Protein AF-U6GIF7-F1 (afdb_monomer)

InterPro domains:
  IPR000210 BTB/POZ domain [PF00651] (69-140)
  IPR000210 BTB/POZ domain [PS50097] (73-137)
  IPR000210 BTB/POZ domain [SM00225] (73-167)
  IPR011333 SKP1/BTB/POZ domain superfamily [G3DSA:3.30.710.10] (49-163)
  IPR011333 SKP1/BTB/POZ domain superfamily [SSF54695] (53-159)
  IPR015915 Kelch-type beta-propeller [SSF117281] (3-49)
  IPR052407 BTB/POZ domain-containing protein 9 [PTHR46306] (59-138)

Organism: Eimeria acervulina (NCBI:txid5801)

Structure (mmCIF, N/CA/C/O backbone):
data_AF-U6GIF7-F1
#
_entry.id   AF-U6GIF7-F1
#
loop_
_atom_site.group_PDB
_atom_site.id
_atom_site.type_symbol
_atom_site.label_atom_id
_atom_site.label_alt_id
_atom_site.label_comp_id
_atom_site.label_asym_id
_atom_site.label_entity_id
_atom_site.label_seq_id
_atom_site.pdbx_PDB_ins_code
_atom_site.Cartn_x
_atom_site.Cartn_y
_atom_site.Cartn_z
_atom_site.occupancy
_atom_site.B_iso_or_equiv
_atom_site.auth_seq_id
_atom_site.auth_comp_id
_atom_site.auth_asym_id
_atom_site.auth_atom_id
_atom_site.pdbx_PDB_model_num
ATOM 1 N N . THR A 1 1 ? 19.291 16.654 -21.514 1.00 56.12 1 THR A N 1
ATOM 2 C CA . THR A 1 1 ? 20.034 16.698 -22.790 1.00 56.12 1 THR A CA 1
ATOM 3 C C . THR A 1 1 ? 20.250 15.268 -23.221 1.00 56.12 1 THR A C 1
ATOM 5 O O . THR A 1 1 ? 20.583 14.467 -22.360 1.00 56.12 1 THR A O 1
ATOM 8 N N . TYR A 1 2 ? 19.970 14.906 -24.471 1.00 72.19 2 TYR A N 1
ATOM 9 C CA . TYR A 1 2 ? 20.263 13.549 -24.942 1.00 72.19 2 TYR A CA 1
ATOM 10 C C . TYR A 1 2 ? 21.753 13.464 -25.276 1.00 72.19 2 TYR A C 1
ATOM 12 O O . TYR A 1 2 ? 22.246 14.278 -26.055 1.00 72.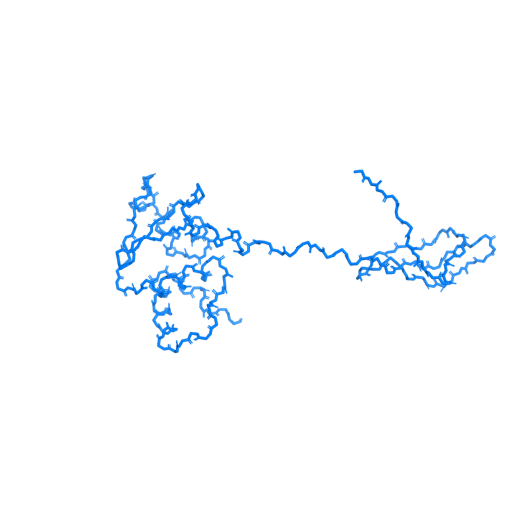19 2 TYR A O 1
ATOM 20 N N . GLU A 1 3 ? 22.461 12.518 -24.665 1.00 81.56 3 GLU A N 1
ATOM 21 C CA . GLU A 1 3 ? 23.878 12.263 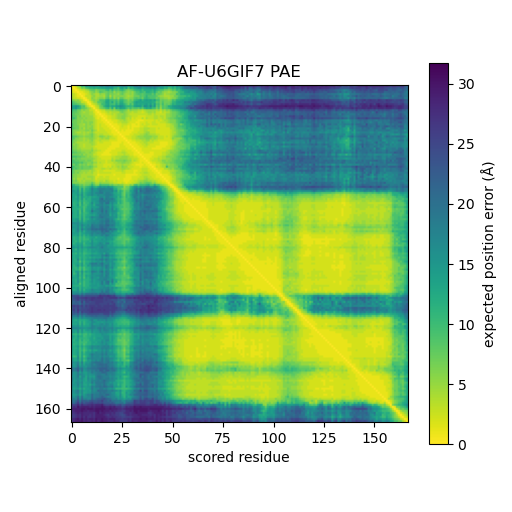-24.927 1.00 81.56 3 GLU A CA 1
ATOM 22 C C . GLU A 1 3 ? 24.025 11.002 -25.773 1.00 81.56 3 GLU A C 1
ATOM 24 O O . GLU A 1 3 ? 23.394 9.976 -25.511 1.00 81.56 3 GLU A O 1
ATOM 29 N N . TRP A 1 4 ? 24.862 11.081 -26.804 1.00 81.75 4 TRP A N 1
ATOM 30 C CA . TRP A 1 4 ? 25.217 9.915 -27.598 1.00 81.75 4 TRP A CA 1
ATOM 31 C C . TRP A 1 4 ? 26.243 9.081 -26.840 1.00 81.75 4 TRP A C 1
ATOM 33 O O . TRP A 1 4 ? 27.302 9.583 -26.467 1.00 81.75 4 TRP A O 1
ATOM 43 N N . ARG A 1 5 ? 25.953 7.791 -26.660 1.00 76.38 5 ARG A N 1
ATOM 44 C CA . ARG A 1 5 ? 26.898 6.818 -26.110 1.00 76.38 5 ARG A CA 1
ATOM 45 C C . ARG A 1 5 ? 27.201 5.752 -27.150 1.00 76.38 5 ARG A C 1
ATOM 47 O O . ARG A 1 5 ? 26.290 5.176 -27.740 1.00 76.38 5 ARG A O 1
ATOM 54 N N . LEU A 1 6 ? 28.488 5.481 -27.349 1.00 77.75 6 LEU A N 1
ATOM 55 C CA . LEU A 1 6 ? 28.931 4.355 -28.158 1.00 77.75 6 LEU A CA 1
ATOM 56 C C . LEU A 1 6 ? 28.618 3.051 -27.414 1.00 77.75 6 LEU A C 1
ATOM 58 O O . LEU A 1 6 ? 29.047 2.869 -26.274 1.00 77.75 6 LEU A O 1
ATOM 62 N N . ILE A 1 7 ? 27.880 2.155 -28.064 1.00 74.44 7 ILE A N 1
ATOM 63 C CA . ILE A 1 7 ? 27.675 0.783 -27.596 1.00 74.44 7 ILE A CA 1
ATOM 64 C C . ILE A 1 7 ? 28.682 -0.088 -28.345 1.00 74.44 7 ILE A C 1
ATOM 66 O O . ILE A 1 7 ? 28.628 -0.172 -29.572 1.00 74.44 7 ILE A O 1
ATOM 70 N N . ASP A 1 8 ? 29.616 -0.702 -27.619 1.00 69.00 8 ASP A N 1
ATOM 71 C CA . ASP A 1 8 ? 30.571 -1.639 -28.209 1.00 69.00 8 ASP A CA 1
ATOM 72 C C . ASP A 1 8 ? 29.833 -2.922 -28.624 1.00 69.00 8 ASP A C 1
ATOM 74 O O . ASP A 1 8 ? 29.446 -3.741 -27.791 1.00 69.00 8 ASP A O 1
ATOM 78 N N . GLY A 1 9 ? 29.588 -3.072 -29.927 1.00 64.25 9 GLY A N 1
ATOM 79 C CA . GLY A 1 9 ? 28.980 -4.267 -30.517 1.00 64.25 9 GLY A CA 1
ATOM 80 C C . GLY A 1 9 ? 29.953 -5.442 -30.679 1.00 64.25 9 GLY A C 1
ATOM 81 O O . GLY A 1 9 ? 29.593 -6.454 -31.283 1.00 64.25 9 GLY A O 1
ATOM 82 N N . GLY A 1 10 ? 31.190 -5.325 -30.182 1.00 66.00 10 GLY A N 1
ATOM 83 C CA . GLY A 1 10 ? 32.234 -6.326 -30.352 1.00 66.00 10 GLY A CA 1
ATOM 84 C C . GLY A 1 10 ? 32.678 -6.479 -31.813 1.00 66.00 10 GLY A C 1
ATOM 85 O O . GLY A 1 10 ? 32.536 -5.580 -32.638 1.00 66.00 10 GLY A O 1
ATOM 86 N N . ARG A 1 11 ? 33.233 -7.647 -32.167 1.00 59.75 11 ARG A N 1
ATOM 87 C CA . ARG A 1 11 ? 33.831 -7.906 -33.498 1.00 59.75 11 ARG A CA 1
ATOM 88 C C . ARG A 1 11 ? 32.823 -8.107 -34.645 1.00 59.75 11 ARG A C 1
ATOM 90 O O . ARG A 1 11 ? 33.246 -8.385 -35.761 1.00 59.75 11 ARG A O 1
ATOM 97 N N . LEU A 1 12 ? 31.519 -7.999 -34.391 1.00 72.19 12 LEU A N 1
ATOM 98 C CA . LEU A 1 12 ? 30.446 -8.303 -35.349 1.00 72.19 12 LEU A CA 1
ATOM 99 C C . LEU A 1 12 ? 29.569 -7.072 -35.598 1.00 72.19 12 LEU A C 1
ATOM 101 O O . LEU A 1 12 ? 28.351 -7.126 -35.462 1.00 72.19 12 LEU A O 1
ATOM 105 N N . LEU A 1 13 ? 30.189 -5.943 -35.936 1.00 82.06 13 LEU A N 1
ATOM 106 C CA . LEU A 1 13 ? 29.446 -4.755 -36.347 1.00 82.06 13 LEU A CA 1
ATOM 107 C C . LEU A 1 13 ? 28.932 -4.924 -37.787 1.00 82.06 13 LEU A C 1
ATOM 109 O O . LEU A 1 13 ? 29.660 -5.447 -38.636 1.00 82.06 13 LEU A O 1
ATOM 113 N N . PRO A 1 14 ? 27.702 -4.480 -38.087 1.00 86.38 14 PRO A N 1
ATOM 114 C CA . PRO A 1 14 ? 27.202 -4.459 -39.449 1.00 86.38 14 PRO A CA 1
ATOM 115 C C . PRO A 1 14 ? 28.048 -3.530 -40.316 1.00 86.38 14 PRO A C 1
ATOM 117 O O . PRO A 1 14 ? 28.445 -2.441 -39.897 1.00 86.38 14 PRO A O 1
ATOM 120 N N . SER A 1 15 ? 28.272 -3.944 -41.561 1.00 86.69 15 SER A N 1
ATOM 121 C CA . SER A 1 15 ? 28.711 -3.041 -42.624 1.00 86.69 15 SER A CA 1
ATOM 122 C C . SER A 1 15 ? 27.712 -1.893 -42.812 1.00 86.69 15 SER A C 1
ATOM 124 O O . SER A 1 15 ? 26.523 -2.032 -42.497 1.00 86.69 15 SER A O 1
ATOM 126 N N . GLY A 1 16 ? 28.187 -0.764 -43.351 1.00 87.38 16 GLY A N 1
ATOM 127 C CA . GLY A 1 16 ? 27.321 0.349 -43.737 1.00 87.38 16 GLY A CA 1
ATOM 128 C C . GLY A 1 16 ? 26.239 -0.137 -44.700 1.00 87.38 16 GLY A C 1
ATOM 129 O O . GLY A 1 16 ? 26.552 -0.723 -45.730 1.00 87.38 16 GLY A O 1
ATOM 130 N N . ARG A 1 17 ? 24.972 0.060 -44.334 1.00 91.81 17 ARG A N 1
ATOM 131 C CA . ARG A 1 17 ? 23.821 -0.522 -45.032 1.00 91.81 17 ARG A CA 1
ATOM 132 C C . ARG A 1 17 ? 22.602 0.386 -44.990 1.00 91.81 17 ARG A C 1
ATOM 134 O O . ARG A 1 17 ? 22.468 1.216 -44.094 1.00 91.81 17 ARG A O 1
ATOM 141 N N . SER A 1 18 ? 21.697 0.195 -45.944 1.00 92.88 18 SER A N 1
ATOM 142 C CA . SER A 1 18 ? 20.397 0.872 -46.035 1.00 92.88 18 SER A CA 1
ATOM 143 C C . SER A 1 18 ? 19.245 -0.137 -46.037 1.00 92.88 18 SER A C 1
ATOM 145 O O . SER A 1 18 ? 19.461 -1.331 -46.235 1.00 92.88 18 SER A O 1
ATOM 147 N N . SER A 1 19 ? 18.014 0.333 -45.819 1.00 93.56 19 SER A N 1
ATOM 148 C CA . SER A 1 19 ? 16.790 -0.494 -45.867 1.00 93.56 19 SER A CA 1
ATOM 149 C C . SER A 1 19 ? 16.774 -1.696 -44.907 1.00 93.56 19 SER A C 1
ATOM 151 O O . SER A 1 19 ? 16.062 -2.669 -45.137 1.00 93.56 19 SER A O 1
ATOM 153 N N . MET A 1 20 ? 17.561 -1.637 -43.830 1.00 93.69 20 MET A N 1
ATOM 154 C CA . MET A 1 20 ? 17.520 -2.621 -42.746 1.00 93.69 20 MET A CA 1
ATOM 155 C C . MET A 1 20 ? 16.275 -2.422 -41.871 1.00 93.69 20 MET A C 1
ATOM 157 O O . MET A 1 20 ? 15.755 -1.308 -41.766 1.00 93.69 20 MET A O 1
ATOM 161 N N . VAL A 1 21 ? 15.851 -3.473 -41.169 1.00 94.31 21 VAL A N 1
ATOM 162 C CA . VAL A 1 21 ? 14.811 -3.379 -40.132 1.00 94.31 21 VAL A CA 1
ATOM 163 C C . VAL A 1 21 ? 15.470 -3.368 -38.756 1.00 94.31 21 VAL A C 1
ATOM 165 O O . VAL A 1 21 ? 16.260 -4.257 -38.448 1.00 94.31 21 VAL A O 1
ATOM 168 N N . GLY A 1 22 ? 15.140 -2.368 -37.933 1.00 92.56 22 GLY A N 1
ATOM 169 C CA . GLY A 1 22 ? 15.622 -2.229 -36.558 1.00 92.56 22 GLY A CA 1
ATOM 170 C C . GLY A 1 22 ? 14.478 -2.282 -35.543 1.00 92.56 22 GLY A C 1
ATOM 171 O O . GLY A 1 22 ? 13.516 -1.529 -35.678 1.00 92.56 22 GLY A O 1
ATOM 172 N N . VAL A 1 23 ? 14.574 -3.134 -34.518 1.00 92.00 23 VAL A N 1
ATOM 173 C CA . VAL A 1 23 ? 13.562 -3.258 -33.447 1.00 92.00 23 VAL A CA 1
ATOM 174 C C . VAL A 1 23 ? 14.207 -3.377 -32.068 1.00 92.00 23 VAL A C 1
ATOM 176 O O . VAL A 1 23 ? 15.291 -3.938 -31.932 1.00 92.00 23 VAL A O 1
ATOM 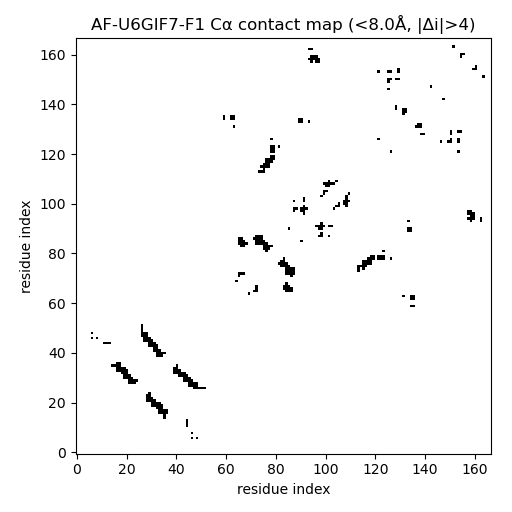179 N N . ILE A 1 24 ? 13.538 -2.881 -31.023 1.00 89.06 24 ILE A N 1
ATOM 180 C CA . ILE A 1 24 ? 13.951 -3.110 -29.631 1.00 89.06 24 ILE A CA 1
ATOM 181 C C . ILE A 1 24 ? 13.127 -4.259 -29.047 1.00 89.06 24 ILE A C 1
ATOM 183 O O . ILE A 1 24 ? 11.900 -4.202 -29.026 1.00 89.06 24 ILE A O 1
ATOM 187 N N . PHE A 1 25 ? 13.798 -5.294 -28.536 1.00 84.44 25 PHE A N 1
ATOM 188 C CA . PHE A 1 25 ? 13.158 -6.440 -27.891 1.00 84.44 25 PHE A CA 1
ATOM 189 C C . PHE A 1 25 ? 13.968 -6.945 -26.695 1.00 84.44 25 PHE A C 1
ATOM 191 O O . PHE A 1 25 ? 15.167 -7.208 -26.804 1.00 84.44 25 PHE A O 1
ATOM 198 N N . LYS A 1 26 ? 13.303 -7.103 -25.539 1.00 83.94 26 LYS A N 1
ATOM 199 C CA . LYS A 1 26 ? 13.898 -7.610 -24.284 1.00 83.94 26 LYS A CA 1
ATOM 200 C C . LYS A 1 26 ? 15.267 -6.984 -23.969 1.00 83.94 26 LYS A C 1
ATOM 202 O O . LYS A 1 26 ? 16.228 -7.700 -23.707 1.00 83.94 26 LYS A O 1
ATOM 207 N N . ASN A 1 27 ? 15.355 -5.654 -24.034 1.00 85.31 27 ASN A N 1
ATOM 208 C CA . ASN A 1 27 ? 16.581 -4.886 -23.785 1.00 85.31 27 ASN A CA 1
ATOM 209 C C . ASN A 1 27 ? 17.717 -5.117 -24.803 1.00 85.31 27 ASN A C 1
ATOM 211 O O . ASN A 1 27 ? 18.897 -5.009 -24.480 1.00 85.31 27 ASN A O 1
ATOM 215 N N . ASN A 1 28 ? 17.370 -5.458 -26.042 1.00 85.19 28 ASN A N 1
ATOM 216 C CA . ASN A 1 28 ? 18.317 -5.553 -27.145 1.00 85.19 28 ASN A CA 1
ATOM 217 C C . ASN A 1 28 ? 17.789 -4.754 -28.325 1.00 85.19 28 ASN A C 1
ATOM 219 O O . ASN A 1 28 ? 16.613 -4.874 -28.668 1.00 85.19 28 ASN A O 1
ATOM 223 N N . PHE A 1 29 ? 18.662 -3.988 -28.963 1.00 88.44 29 PHE A N 1
ATOM 224 C CA . PHE A 1 29 ? 18.404 -3.479 -30.296 1.00 88.44 29 PHE A CA 1
ATOM 225 C C . PHE A 1 29 ? 18.811 -4.552 -31.305 1.00 88.44 29 PHE A C 1
ATOM 227 O O . PHE A 1 29 ? 19.916 -5.087 -31.259 1.00 88.44 29 PHE A O 1
ATOM 234 N N . VAL A 1 30 ? 17.888 -4.919 -32.176 1.00 90.56 30 VAL A N 1
ATOM 235 C CA . VAL A 1 30 ? 18.035 -5.987 -33.156 1.00 90.56 30 VAL A CA 1
ATOM 236 C C . VAL A 1 30 ? 17.966 -5.376 -34.542 1.00 90.56 30 VAL A C 1
ATOM 238 O O . VAL A 1 30 ? 17.038 -4.621 -34.825 1.00 90.56 30 VAL A O 1
ATOM 241 N N . VAL A 1 31 ? 18.915 -5.735 -35.401 1.00 92.19 31 VAL A N 1
ATOM 242 C CA . VAL A 1 31 ? 18.966 -5.321 -36.804 1.00 92.19 31 VAL A CA 1
ATOM 243 C C . VAL A 1 31 ? 18.933 -6.560 -37.689 1.00 92.19 31 VAL A C 1
ATOM 245 O O . VAL A 1 31 ? 19.721 -7.480 -37.479 1.00 92.19 31 VAL A O 1
ATOM 248 N N . PHE A 1 32 ? 18.044 -6.577 -38.681 1.00 93.75 32 PHE A N 1
ATOM 249 C CA . PHE A 1 32 ? 17.952 -7.654 -39.665 1.00 93.75 32 PHE A CA 1
ATOM 250 C C . PHE A 1 32 ? 18.082 -7.123 -41.096 1.00 93.75 32 PHE A C 1
ATOM 252 O O . PHE A 1 32 ? 17.377 -6.187 -41.493 1.00 93.75 32 PHE A O 1
ATOM 259 N N . GLY A 1 33 ? 18.973 -7.767 -41.849 1.00 94.00 33 GLY A N 1
ATOM 260 C CA . GLY A 1 33 ? 19.192 -7.582 -43.276 1.00 94.00 33 GLY A CA 1
ATOM 261 C C . GLY A 1 33 ? 19.645 -6.184 -43.691 1.00 94.00 33 GLY A C 1
ATOM 262 O O . GLY A 1 33 ? 20.351 -5.480 -42.960 1.00 94.00 33 GLY A O 1
ATOM 263 N N . GLY A 1 34 ? 19.246 -5.793 -44.900 1.00 94.62 34 GLY A N 1
ATOM 264 C CA . GLY A 1 34 ? 19.574 -4.512 -45.528 1.00 94.62 34 GLY A CA 1
ATOM 265 C C . GLY A 1 34 ? 20.399 -4.679 -46.802 1.00 94.62 34 GLY A C 1
ATOM 266 O O . GLY A 1 34 ? 20.685 -5.790 -47.231 1.00 94.62 34 GLY A O 1
ATOM 267 N N . TYR A 1 35 ? 20.770 -3.562 -47.417 1.00 93.62 35 TYR A N 1
ATOM 268 C CA . TYR A 1 35 ? 21.618 -3.510 -48.607 1.00 93.62 35 TYR A CA 1
ATOM 269 C C . TYR A 1 35 ? 22.894 -2.737 -48.293 1.00 93.62 35 TYR A C 1
ATOM 271 O O . TYR A 1 35 ? 22.810 -1.574 -47.886 1.00 93.62 35 TYR A O 1
ATOM 279 N N . ASP A 1 36 ? 24.058 -3.355 -48.483 1.00 92.50 36 ASP A N 1
ATOM 280 C CA . ASP A 1 36 ? 25.363 -2.774 -48.128 1.00 92.50 36 ASP A CA 1
ATOM 281 C C . ASP A 1 36 ? 26.006 -1.930 -49.245 1.00 92.50 36 ASP A C 1
ATOM 283 O O . ASP A 1 36 ? 27.141 -1.469 -49.129 1.00 92.50 36 ASP A O 1
ATOM 287 N N . GLY A 1 37 ? 25.281 -1.723 -50.347 1.00 91.69 37 GLY A N 1
ATOM 288 C CA . GLY A 1 37 ? 25.802 -1.077 -51.549 1.00 91.69 37 GLY A CA 1
ATOM 289 C C . GLY A 1 37 ? 26.175 -2.058 -52.661 1.00 91.69 37 GLY A C 1
ATOM 290 O O . GLY A 1 37 ? 26.373 -1.604 -53.791 1.00 91.69 37 GLY A O 1
ATOM 291 N N . ARG A 1 38 ? 26.233 -3.368 -52.379 1.00 91.75 38 ARG A N 1
ATOM 292 C CA . ARG A 1 38 ? 26.511 -4.430 -53.361 1.00 91.75 38 ARG A CA 1
ATOM 293 C C . ARG A 1 38 ? 25.504 -5.571 -53.309 1.00 91.75 38 ARG A C 1
ATOM 295 O O . ARG A 1 38 ? 25.028 -5.992 -54.358 1.00 91.75 38 ARG A O 1
ATOM 302 N N . GLU A 1 39 ? 25.171 -6.051 -52.115 1.00 92.25 39 GLU A N 1
ATOM 303 C CA . GLU A 1 39 ? 24.308 -7.217 -51.919 1.00 92.25 39 GLU A CA 1
ATOM 304 C C . GLU A 1 39 ? 23.174 -6.929 -50.933 1.00 92.25 39 GLU A C 1
ATOM 306 O O . GLU A 1 39 ? 23.296 -6.110 -50.019 1.00 92.25 39 GLU A O 1
ATOM 311 N N . VAL A 1 40 ? 22.042 -7.610 -51.135 1.00 92.56 40 VAL A N 1
ATOM 312 C CA . VAL A 1 40 ? 20.950 -7.648 -50.157 1.00 92.56 40 VAL A CA 1
ATOM 313 C C . VAL A 1 40 ? 21.251 -8.767 -49.170 1.00 92.56 40 VAL A C 1
ATOM 315 O O . VAL A 1 40 ? 21.360 -9.930 -49.552 1.00 92.56 40 VAL A O 1
ATOM 318 N N . LEU A 1 41 ? 21.381 -8.402 -47.902 1.00 89.75 41 LEU A N 1
ATOM 319 C CA . LEU A 1 41 ? 21.800 -9.280 -46.823 1.00 89.75 41 LEU A CA 1
ATOM 320 C C . LEU A 1 41 ? 20.591 -9.782 -46.026 1.00 89.75 41 LEU A C 1
ATOM 322 O O . LEU A 1 41 ? 19.592 -9.079 -45.857 1.00 89.75 41 LEU A O 1
ATOM 326 N N . SER A 1 42 ? 20.708 -11.002 -45.502 1.00 91.12 42 SER A N 1
ATOM 327 C CA . SER A 1 42 ? 19.751 -11.642 -44.586 1.00 91.12 42 SER A CA 1
ATOM 328 C C . SER A 1 42 ? 20.408 -11.997 -43.245 1.00 91.12 42 SER A C 1
ATOM 330 O O . SER A 1 42 ? 20.078 -13.004 -42.619 1.00 91.12 42 SER A O 1
ATOM 332 N N . ASP A 1 43 ? 21.408 -11.214 -42.852 1.00 90.25 43 ASP A N 1
ATOM 333 C CA . ASP A 1 43 ? 22.161 -11.339 -41.611 1.00 90.25 43 ASP A CA 1
ATOM 334 C C . ASP A 1 43 ? 21.422 -10.678 -40.435 1.00 90.25 43 ASP A C 1
ATOM 336 O O . ASP A 1 43 ? 20.484 -9.893 -40.598 1.00 90.25 43 ASP A O 1
ATOM 340 N N . PHE A 1 44 ? 21.816 -11.046 -39.217 1.00 90.50 44 PHE A N 1
ATOM 341 C CA . PHE A 1 44 ? 21.147 -10.624 -37.993 1.00 90.50 44 PHE A CA 1
ATOM 342 C C . PHE A 1 44 ? 22.169 -10.131 -36.975 1.00 90.50 44 PHE A C 1
ATOM 344 O O . PHE A 1 44 ? 23.104 -10.850 -36.620 1.00 90.50 44 PHE A O 1
ATOM 351 N N . TYR A 1 45 ? 21.945 -8.925 -36.463 1.00 89.25 45 TYR A N 1
ATOM 352 C CA . TYR A 1 45 ? 22.772 -8.301 -35.441 1.00 89.25 45 TYR A CA 1
ATOM 353 C C . TYR A 1 45 ? 21.945 -8.018 -34.201 1.00 89.25 45 TYR A C 1
ATOM 355 O O . TYR A 1 45 ? 20.799 -7.574 -34.268 1.00 89.25 45 TYR A O 1
ATOM 363 N N . ARG A 1 46 ? 22.556 -8.254 -33.045 1.00 88.25 46 ARG A N 1
ATOM 364 C CA . ARG A 1 46 ? 21.952 -8.016 -31.743 1.00 88.25 46 ARG A CA 1
ATOM 365 C C . ARG A 1 46 ? 22.903 -7.172 -30.915 1.00 88.25 46 ARG A C 1
ATOM 367 O O . ARG A 1 46 ? 24.012 -7.602 -30.621 1.00 88.25 46 ARG A O 1
ATOM 374 N N . PHE A 1 47 ? 22.421 -6.017 -30.493 1.00 85.94 47 PHE A N 1
ATOM 375 C CA . PHE A 1 47 ? 23.114 -5.098 -29.608 1.00 85.94 47 PHE A CA 1
ATOM 376 C C . PHE A 1 47 ? 22.435 -5.156 -28.242 1.00 85.94 47 PHE A C 1
ATOM 378 O O . PHE A 1 47 ? 21.290 -4.704 -28.116 1.00 85.94 47 PHE A O 1
ATOM 385 N N . PRO A 1 48 ? 23.085 -5.740 -27.222 1.00 83.12 48 PRO A N 1
ATOM 386 C CA . PRO A 1 48 ? 22.614 -5.623 -25.854 1.00 83.12 48 PRO A CA 1
ATOM 387 C C . PRO A 1 48 ? 22.580 -4.143 -25.490 1.00 83.12 48 PRO A C 1
ATOM 389 O O . PRO A 1 48 ? 23.583 -3.442 -25.617 1.00 83.12 48 PRO A O 1
ATOM 392 N N . LEU A 1 49 ? 21.418 -3.658 -25.077 1.00 81.19 49 LEU A N 1
ATOM 393 C CA . LEU A 1 49 ? 21.343 -2.367 -24.415 1.00 81.19 49 LEU A CA 1
ATOM 394 C C . LEU A 1 49 ? 21.737 -2.598 -22.954 1.00 81.19 49 LEU A C 1
ATOM 396 O O . LEU A 1 49 ? 21.512 -3.691 -22.420 1.00 81.19 49 LEU A O 1
ATOM 400 N N . ASP A 1 50 ? 22.307 -1.589 -22.297 1.00 75.94 50 ASP A N 1
ATOM 401 C CA . ASP A 1 50 ? 22.428 -1.635 -20.839 1.00 75.94 50 ASP A CA 1
ATOM 402 C C . ASP A 1 50 ? 21.019 -1.844 -20.267 1.00 75.94 50 ASP A C 1
ATOM 404 O O . ASP A 1 50 ? 20.072 -1.225 -20.773 1.00 75.94 50 ASP A O 1
ATOM 408 N N . PRO A 1 51 ? 20.817 -2.748 -19.287 1.00 68.75 51 PRO A N 1
ATOM 409 C CA . PRO A 1 51 ? 19.540 -2.872 -18.607 1.00 68.75 51 PRO A CA 1
ATOM 410 C C . PRO A 1 51 ? 19.141 -1.490 -18.120 1.00 68.75 51 PRO A C 1
ATOM 412 O O . PRO A 1 51 ? 19.753 -0.948 -17.201 1.00 68.75 51 PRO A O 1
ATOM 415 N N . LEU A 1 52 ? 18.113 -0.910 -18.735 1.00 67.06 52 LEU A N 1
ATOM 416 C CA . LEU A 1 52 ? 17.399 0.188 -18.113 1.00 67.06 52 LEU A CA 1
ATOM 417 C C . LEU A 1 52 ? 16.643 -0.460 -16.957 1.00 67.06 52 LEU A C 1
ATOM 419 O O . LEU A 1 52 ? 15.473 -0.799 -17.099 1.00 67.06 52 LEU A O 1
ATOM 423 N N . SER A 1 53 ? 17.327 -0.741 -15.843 1.00 67.19 53 SER A N 1
ATOM 424 C CA . SER A 1 53 ? 16.620 -1.074 -14.620 1.00 67.19 53 SER A CA 1
ATOM 425 C C . SER A 1 53 ? 16.023 0.246 -14.148 1.00 67.19 53 SER A C 1
ATOM 427 O O . SER A 1 53 ? 16.789 1.127 -13.735 1.00 67.19 53 SER A O 1
ATOM 429 N N . PRO A 1 54 ? 14.697 0.449 -14.233 1.00 73.62 54 PRO A N 1
ATOM 430 C CA . PRO A 1 54 ? 14.113 1.567 -13.520 1.00 73.62 54 PRO A CA 1
ATOM 431 C C . PRO A 1 54 ? 14.511 1.435 -12.042 1.00 73.62 54 PRO A C 1
ATOM 433 O O . PRO A 1 54 ? 14.715 0.310 -11.563 1.00 73.62 54 PRO A O 1
ATOM 436 N N . PRO A 1 55 ? 14.654 2.552 -11.311 1.00 81.69 55 PRO A N 1
ATOM 437 C CA . PRO A 1 55 ? 14.846 2.467 -9.873 1.00 81.69 55 PRO A CA 1
ATOM 438 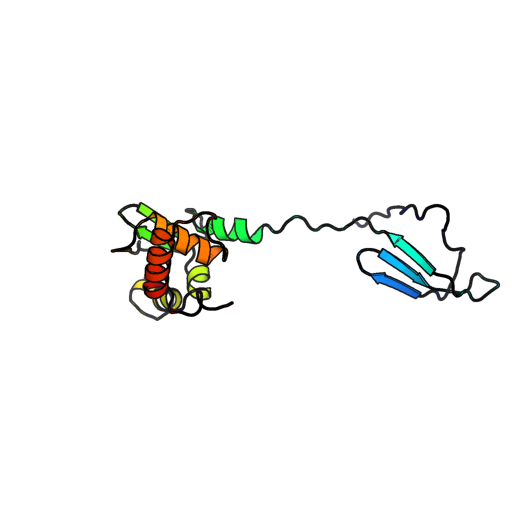C C . PRO A 1 55 ? 13.740 1.586 -9.261 1.00 81.69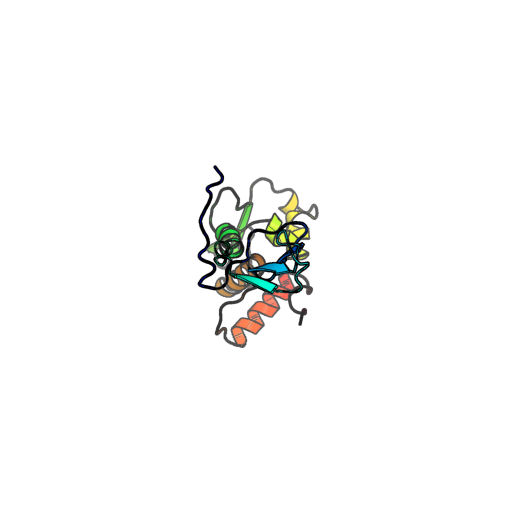 55 PRO A C 1
ATOM 440 O O . PRO A 1 55 ? 12.615 1.580 -9.779 1.00 81.69 55 PRO A O 1
ATOM 443 N N . PRO A 1 56 ? 14.036 0.825 -8.192 1.00 86.94 56 PRO A N 1
ATOM 444 C CA . PRO A 1 56 ? 13.033 0.011 -7.515 1.00 86.94 56 PRO A CA 1
ATOM 445 C C . PRO A 1 56 ? 11.781 0.827 -7.177 1.00 86.94 56 PRO A C 1
ATOM 447 O O . PRO A 1 56 ? 11.876 2.009 -6.844 1.00 86.94 56 PRO A O 1
ATOM 450 N N . SER A 1 57 ? 10.607 0.196 -7.246 1.00 91.62 57 SER A N 1
ATOM 451 C CA . SER A 1 57 ? 9.349 0.865 -6.903 1.00 91.62 57 SER A CA 1
ATOM 452 C C . SER A 1 57 ? 9.370 1.344 -5.452 1.00 91.62 57 SER A C 1
ATOM 454 O O . SER A 1 57 ? 9.640 0.569 -4.537 1.00 91.62 57 SER A O 1
ATOM 456 N N . THR A 1 58 ? 9.034 2.613 -5.236 1.00 94.81 58 THR A N 1
ATOM 457 C CA . THR A 1 58 ? 8.871 3.207 -3.901 1.00 94.81 58 THR A CA 1
ATOM 458 C C . THR A 1 58 ? 7.413 3.218 -3.445 1.00 94.81 58 THR A C 1
ATOM 460 O O . THR A 1 58 ? 7.127 3.724 -2.363 1.00 94.81 58 THR A O 1
ATOM 463 N N . LEU A 1 59 ? 6.487 2.672 -4.246 1.00 93.94 59 LEU A N 1
ATOM 464 C CA . LEU A 1 59 ? 5.044 2.787 -4.025 1.00 93.94 59 LEU A CA 1
ATOM 465 C C . LEU A 1 59 ? 4.628 2.289 -2.638 1.00 93.94 59 LEU A C 1
ATOM 467 O O . LEU A 1 59 ? 4.004 3.038 -1.896 1.00 93.94 59 LEU A O 1
ATOM 471 N N . LEU A 1 60 ? 5.013 1.065 -2.265 1.00 93.06 60 LEU A N 1
ATOM 472 C CA . LEU A 1 60 ? 4.635 0.484 -0.971 1.00 93.06 60 LEU A CA 1
ATOM 473 C C . LEU A 1 60 ? 5.188 1.303 0.199 1.00 93.06 60 LEU A C 1
ATOM 475 O O . LEU A 1 60 ? 4.460 1.610 1.137 1.00 93.06 60 LEU A O 1
ATOM 479 N N . THR A 1 61 ? 6.447 1.736 0.110 1.00 92.69 61 THR A N 1
ATOM 480 C CA . THR A 1 61 ? 7.065 2.608 1.117 1.00 92.69 61 THR A CA 1
ATOM 481 C C . THR A 1 61 ? 6.334 3.947 1.228 1.00 92.69 61 THR A C 1
ATOM 483 O O . THR A 1 61 ? 6.152 4.470 2.326 1.00 92.69 61 THR A O 1
ATOM 486 N N . ASN A 1 62 ? 5.891 4.515 0.104 1.00 94.56 62 ASN A N 1
ATOM 487 C CA . ASN A 1 62 ? 5.135 5.764 0.090 1.00 94.56 62 ASN A CA 1
ATOM 488 C C . ASN A 1 62 ? 3.726 5.580 0.670 1.00 94.56 62 ASN A C 1
ATOM 490 O O . ASN A 1 62 ? 3.291 6.436 1.437 1.00 94.56 62 ASN A O 1
ATOM 494 N N . LEU A 1 63 ? 3.047 4.463 0.395 1.00 94.50 63 LEU A N 1
ATOM 495 C CA . LEU A 1 63 ? 1.759 4.148 1.017 1.00 94.50 63 LEU A CA 1
ATOM 496 C C . LEU A 1 63 ? 1.909 3.948 2.531 1.00 94.50 63 LEU A C 1
ATOM 498 O O . LEU A 1 63 ? 1.180 4.582 3.285 1.00 94.50 63 LEU A O 1
ATOM 502 N N . LEU A 1 64 ? 2.904 3.187 3.000 1.00 93.31 64 LEU A N 1
ATOM 503 C CA . LEU A 1 64 ? 3.173 3.024 4.438 1.00 93.31 64 LEU A CA 1
ATOM 504 C C . LEU A 1 64 ? 3.457 4.350 5.149 1.00 93.31 64 LEU A C 1
ATOM 506 O O . LEU A 1 64 ? 3.072 4.523 6.302 1.00 93.31 64 LEU A O 1
ATOM 510 N N . SER A 1 65 ? 4.078 5.318 4.467 1.00 93.62 65 SER A N 1
ATOM 511 C CA . SER A 1 65 ? 4.347 6.637 5.058 1.00 93.62 65 SER A CA 1
ATOM 512 C C . SER A 1 65 ? 3.079 7.410 5.452 1.00 93.62 65 SER A C 1
ATOM 514 O O . SER A 1 65 ? 3.147 8.304 6.294 1.00 93.62 65 SER A O 1
ATOM 516 N N . LEU A 1 66 ? 1.911 7.033 4.915 1.00 93.88 66 LEU A N 1
ATOM 517 C CA . LEU A 1 66 ? 0.614 7.597 5.301 1.00 93.88 66 LEU A CA 1
ATOM 518 C C . LEU A 1 66 ? 0.159 7.153 6.699 1.00 93.88 66 LEU A C 1
ATOM 520 O O . LEU A 1 66 ? -0.775 7.741 7.237 1.00 93.88 66 LEU A O 1
ATOM 524 N N . GLN A 1 67 ? 0.825 6.165 7.305 1.00 94.06 67 GLN A N 1
ATOM 525 C CA . GLN A 1 67 ? 0.595 5.770 8.697 1.00 94.06 67 GLN A CA 1
ATOM 526 C C . GLN A 1 67 ? 1.362 6.629 9.719 1.00 94.06 67 GLN A C 1
ATOM 528 O O . GLN A 1 67 ? 1.269 6.408 10.927 1.00 94.06 67 GLN A O 1
ATOM 533 N N . ALA A 1 68 ? 2.126 7.620 9.255 1.00 93.44 68 ALA A N 1
ATOM 534 C CA . ALA A 1 68 ? 2.755 8.631 10.095 1.00 93.44 68 ALA A CA 1
ATOM 535 C C . ALA A 1 68 ? 1.904 9.919 10.128 1.00 93.44 68 ALA A C 1
ATOM 537 O O . ALA A 1 68 ? 1.132 10.166 9.196 1.00 93.44 68 ALA A O 1
ATOM 538 N N . PRO A 1 69 ? 2.061 10.781 11.154 1.00 92.50 69 PRO A N 1
ATOM 539 C CA . PRO A 1 69 ? 1.390 12.080 11.227 1.00 92.50 69 PRO A CA 1
ATOM 540 C C . PRO A 1 69 ? 1.950 13.045 10.169 1.00 92.50 69 PRO A C 1
ATOM 542 O O . PRO A 1 69 ? 2.777 13.912 10.449 1.00 92.50 69 PRO A O 1
ATOM 545 N N . THR A 1 70 ? 1.517 12.865 8.925 1.00 90.00 70 THR A N 1
ATOM 546 C CA . THR A 1 70 ? 1.888 13.683 7.767 1.00 90.00 70 THR A CA 1
ATOM 547 C C . THR A 1 70 ? 0.708 14.556 7.332 1.00 90.00 70 THR A C 1
ATOM 549 O O . THR A 1 70 ? -0.436 14.241 7.660 1.00 90.00 70 THR A O 1
ATOM 552 N N . PRO A 1 71 ? 0.928 15.614 6.529 1.00 89.31 71 PRO A N 1
ATOM 553 C CA . PRO A 1 71 ? -0.167 16.409 5.962 1.00 89.31 71 PRO A CA 1
ATOM 554 C C . PRO A 1 71 ? -1.156 15.612 5.092 1.00 89.31 71 PRO A C 1
ATOM 556 O O . PRO A 1 71 ? -2.235 16.113 4.792 1.00 89.31 71 PRO A O 1
ATOM 559 N N . LEU A 1 72 ? -0.784 14.399 4.666 1.00 88.44 72 LEU A N 1
ATOM 560 C CA . LEU A 1 72 ? -1.615 13.500 3.861 1.00 88.44 72 LEU A CA 1
ATOM 561 C C . LEU A 1 72 ? -2.383 12.469 4.711 1.00 88.44 72 LEU A C 1
ATOM 563 O O . LEU A 1 72 ? -3.219 11.747 4.172 1.00 88.44 72 LEU A O 1
ATOM 567 N N . SER A 1 73 ? -2.105 12.388 6.017 1.00 90.88 73 SER A N 1
ATOM 568 C CA . SER A 1 73 ? -2.834 11.534 6.959 1.00 90.88 73 SER A CA 1
ATOM 569 C C . SER A 1 73 ? -4.084 12.261 7.453 1.00 90.88 73 SER A C 1
ATOM 571 O O . SER A 1 73 ? -4.006 13.137 8.315 1.00 90.88 73 SER A O 1
ATOM 573 N N . ASP A 1 74 ? -5.250 11.847 6.973 1.00 91.75 74 ASP A N 1
ATOM 574 C CA . ASP A 1 74 ? -6.553 12.413 7.325 1.00 91.75 74 ASP A CA 1
ATOM 575 C C . ASP A 1 74 ? -7.454 11.461 8.135 1.00 91.75 74 ASP A C 1
ATOM 577 O O . ASP A 1 74 ? -8.580 11.820 8.482 1.00 91.75 74 ASP A O 1
ATOM 581 N N . ALA A 1 75 ? -6.970 10.270 8.494 1.00 92.75 75 ALA A N 1
ATOM 582 C CA . ALA A 1 75 ? -7.627 9.353 9.423 1.00 92.75 75 ALA A CA 1
ATOM 583 C C . ALA A 1 75 ? -6.792 9.170 10.698 1.00 92.75 75 ALA A C 1
ATOM 585 O O . ALA A 1 75 ? -5.571 9.024 10.642 1.00 92.75 75 ALA A O 1
ATOM 586 N N . VAL A 1 76 ? -7.463 9.147 11.853 1.00 94.19 76 VAL A N 1
ATOM 587 C CA . VAL A 1 76 ? -6.839 8.902 13.159 1.00 94.19 76 VAL A CA 1
ATOM 588 C C . VAL A 1 76 ? -7.667 7.874 13.919 1.00 94.19 76 VAL A C 1
ATOM 590 O O . VAL A 1 76 ? -8.873 8.048 14.082 1.00 94.19 76 VAL A O 1
ATOM 593 N N . PHE A 1 77 ? -7.022 6.823 14.412 1.00 94.69 77 PHE A N 1
ATOM 594 C CA . PHE A 1 77 ? -7.628 5.767 15.217 1.00 94.69 77 PHE A CA 1
ATOM 595 C C . PHE A 1 77 ? -7.039 5.747 16.624 1.00 94.69 77 PHE A C 1
ATOM 597 O O . PHE A 1 77 ? -5.866 6.064 16.814 1.00 94.69 77 PHE A O 1
ATOM 604 N N . ILE A 1 78 ? -7.844 5.342 17.605 1.00 95.69 78 ILE A N 1
ATOM 605 C CA . ILE A 1 78 ? -7.389 5.056 18.968 1.00 95.69 78 ILE A CA 1
ATOM 606 C C . ILE A 1 78 ? -7.626 3.576 19.245 1.00 95.69 78 ILE A C 1
ATOM 608 O O . ILE A 1 78 ? -8.776 3.156 19.354 1.00 95.69 78 ILE A O 1
ATOM 612 N N . VAL A 1 79 ? -6.556 2.794 19.379 1.00 95.62 79 VAL A N 1
ATOM 613 C CA . VAL A 1 79 ? -6.617 1.345 19.636 1.00 95.62 79 VAL A CA 1
ATOM 614 C C . VAL A 1 79 ? -5.853 1.050 20.916 1.00 95.62 79 VAL A C 1
ATOM 616 O O . VAL A 1 79 ? -4.674 1.378 21.019 1.00 95.62 79 VAL A O 1
ATOM 619 N N . GLU A 1 80 ? -6.526 0.493 21.924 1.00 95.62 80 GLU A N 1
ATOM 620 C CA . GLU A 1 80 ? -5.943 0.270 23.262 1.00 95.62 80 GLU A CA 1
ATOM 621 C C . GLU A 1 80 ? -5.274 1.535 23.848 1.00 95.62 80 GLU A C 1
ATOM 623 O O . GLU A 1 80 ? -4.207 1.487 24.458 1.00 95.62 80 GLU A O 1
ATOM 628 N N . GLY A 1 81 ? -5.884 2.703 23.611 1.00 94.75 81 GLY A N 1
ATOM 629 C CA . GLY A 1 81 ? -5.365 4.003 24.055 1.00 94.75 81 GLY A CA 1
ATOM 630 C C . GLY A 1 81 ? -4.187 4.550 23.236 1.00 94.75 81 GLY A C 1
ATOM 631 O O . GLY A 1 81 ? -3.683 5.625 23.553 1.00 94.75 81 GLY A O 1
ATOM 632 N N . ARG A 1 82 ? -3.751 3.851 22.181 1.00 96.19 82 ARG A N 1
ATOM 633 C CA . ARG A 1 82 ? -2.660 4.273 21.291 1.00 96.19 82 ARG A CA 1
ATOM 634 C C . ARG A 1 82 ? -3.210 4.917 20.028 1.00 96.19 82 ARG A C 1
ATOM 636 O O . ARG A 1 82 ? -4.166 4.417 19.442 1.00 96.19 82 ARG A O 1
ATOM 643 N N . ILE A 1 83 ? -2.585 6.013 19.611 1.00 95.19 83 ILE A N 1
ATOM 644 C CA . ILE A 1 83 ? -2.965 6.758 18.409 1.00 95.19 83 ILE A CA 1
ATOM 645 C C . ILE A 1 83 ? -2.308 6.122 17.185 1.00 95.19 83 ILE A C 1
ATOM 647 O O . ILE A 1 83 ? -1.109 5.846 17.198 1.00 95.19 83 ILE A O 1
ATOM 651 N N . MET A 1 84 ? -3.088 5.934 16.124 1.00 95.56 84 MET A N 1
ATOM 652 C CA . MET A 1 84 ? -2.622 5.433 14.834 1.00 95.56 84 MET A CA 1
ATOM 653 C C . MET A 1 84 ? -3.140 6.324 13.708 1.00 95.56 84 MET A C 1
ATOM 655 O O . MET A 1 84 ? -4.319 6.672 13.681 1.00 95.56 84 MET A O 1
ATOM 659 N N . HIS A 1 85 ? -2.257 6.690 12.787 1.00 95.69 85 HIS A N 1
ATOM 660 C CA . HIS A 1 85 ? -2.553 7.563 11.652 1.00 95.69 85 HIS A CA 1
ATOM 661 C C . HIS A 1 85 ? -2.794 6.743 10.382 1.00 95.69 85 HIS A C 1
ATOM 663 O O . HIS A 1 85 ? -2.317 5.614 10.275 1.00 95.69 85 HIS A O 1
ATOM 669 N N . SER A 1 86 ? -3.564 7.283 9.437 1.00 95.19 86 SER A N 1
ATOM 670 C CA . SER A 1 86 ? -3.806 6.659 8.133 1.00 95.19 86 SER A CA 1
ATOM 671 C C . SER A 1 86 ? -4.439 7.639 7.130 1.00 95.19 86 SER A C 1
ATOM 673 O O . SER A 1 86 ? -4.665 8.810 7.436 1.00 95.19 86 SER A O 1
ATOM 675 N N . SER A 1 87 ? -4.772 7.146 5.933 1.00 93.81 87 SER A N 1
ATOM 676 C CA . SER A 1 87 ? -5.479 7.875 4.881 1.00 93.81 87 SER A CA 1
ATOM 677 C C . SER A 1 87 ? -6.896 7.333 4.672 1.00 93.81 87 SER A C 1
ATOM 679 O O . SER A 1 87 ? -7.082 6.171 4.308 1.00 93.81 87 SER A O 1
ATOM 681 N N . ARG A 1 88 ? -7.910 8.192 4.820 1.00 92.94 88 ARG A N 1
ATOM 682 C CA . ARG A 1 88 ? -9.324 7.865 4.573 1.00 92.94 88 ARG A CA 1
ATOM 683 C C . ARG A 1 88 ? -9.539 7.364 3.152 1.00 92.94 88 ARG A C 1
ATOM 685 O O . ARG A 1 88 ? -10.237 6.373 2.956 1.00 92.94 88 ARG A O 1
ATOM 692 N N . ALA A 1 89 ? -8.944 8.041 2.168 1.00 93.38 89 ALA A N 1
ATOM 693 C CA . ALA A 1 89 ? -9.094 7.700 0.757 1.00 93.38 89 ALA A CA 1
ATOM 694 C C . ALA A 1 89 ? -8.531 6.306 0.454 1.00 93.38 89 ALA A C 1
ATOM 696 O O . ALA A 1 89 ? -9.206 5.496 -0.177 1.00 93.38 89 ALA A O 1
ATOM 697 N N . LEU A 1 90 ? -7.329 6.001 0.953 1.00 94.25 90 LEU A N 1
ATOM 698 C CA . LEU A 1 90 ? -6.718 4.688 0.764 1.00 94.25 90 LEU A CA 1
ATOM 699 C C . LEU A 1 90 ? -7.549 3.585 1.428 1.00 94.25 90 LEU A C 1
ATOM 701 O O . LEU A 1 90 ? -7.887 2.600 0.776 1.00 94.25 90 LEU A O 1
ATOM 705 N N . LEU A 1 91 ? -7.948 3.777 2.688 1.00 93.56 91 LEU A N 1
ATOM 706 C CA . LEU A 1 91 ? -8.774 2.807 3.407 1.00 93.56 91 LEU A CA 1
ATOM 707 C C . LEU A 1 91 ? -10.131 2.590 2.726 1.00 93.56 91 LEU A C 1
ATOM 709 O O . LEU A 1 91 ? -10.561 1.450 2.580 1.00 93.56 91 LEU A O 1
ATOM 713 N N . ALA A 1 92 ? -10.786 3.652 2.253 1.00 92.38 92 ALA A N 1
ATOM 714 C CA . ALA A 1 92 ? -12.058 3.561 1.537 1.00 92.38 92 ALA A CA 1
ATOM 715 C C . ALA A 1 92 ? -11.941 2.870 0.170 1.00 92.38 92 ALA A C 1
ATOM 717 O O . ALA A 1 92 ? -12.872 2.191 -0.255 1.00 92.38 92 ALA A O 1
ATOM 718 N N . CYS A 1 93 ? -10.810 3.014 -0.523 1.00 92.50 93 CYS A N 1
ATOM 719 C CA . CYS A 1 93 ? -10.554 2.273 -1.759 1.00 92.50 93 CYS A CA 1
ATOM 720 C C . CYS A 1 93 ? -10.395 0.767 -1.517 1.00 92.50 93 CYS A C 1
ATOM 722 O O . CYS A 1 93 ? -10.633 -0.025 -2.426 1.00 92.50 93 CYS A O 1
ATOM 724 N N . ARG A 1 94 ? -9.956 0.374 -0.317 1.00 92.19 94 ARG A N 1
ATOM 725 C CA . ARG A 1 94 ? -9.619 -1.014 0.019 1.00 92.19 94 ARG A CA 1
ATOM 726 C C . ARG A 1 94 ? -10.681 -1.708 0.873 1.00 92.19 94 ARG A C 1
ATOM 728 O O . ARG A 1 94 ? -10.648 -2.924 0.965 1.00 92.19 94 ARG A O 1
ATOM 735 N N . SER A 1 95 ? -11.616 -0.975 1.479 1.00 90.06 95 SER A N 1
ATOM 736 C CA . SER A 1 95 ? -12.626 -1.511 2.399 1.00 90.06 95 SER A CA 1
ATOM 737 C C . SER A 1 95 ? -13.953 -0.768 2.258 1.00 90.06 95 SER A C 1
ATOM 739 O O . SER A 1 95 ? -14.030 0.441 2.492 1.00 90.06 95 SER A O 1
ATOM 741 N N . ASP A 1 96 ? -15.024 -1.505 1.954 1.00 87.94 96 ASP A N 1
ATOM 742 C CA . ASP A 1 96 ? -16.378 -0.945 1.863 1.00 87.94 96 ASP A CA 1
ATOM 743 C C . ASP A 1 96 ? -16.875 -0.424 3.214 1.00 87.94 96 ASP A C 1
ATOM 745 O O . ASP A 1 96 ? -17.590 0.577 3.281 1.00 87.94 96 ASP A O 1
ATOM 749 N N . HIS A 1 97 ? -16.444 -1.053 4.309 1.00 88.25 97 HIS A N 1
ATOM 750 C CA . HIS A 1 97 ? -16.723 -0.565 5.655 1.00 88.25 97 HIS A CA 1
ATOM 751 C C . HIS A 1 97 ? -16.088 0.811 5.891 1.00 88.25 97 HIS A C 1
ATOM 753 O O . HIS A 1 97 ? -16.784 1.734 6.311 1.00 88.25 97 HIS A O 1
ATOM 759 N N . PHE A 1 98 ? -14.798 0.988 5.580 1.00 90.50 98 PHE A N 1
ATOM 760 C CA . PHE A 1 98 ? -14.139 2.292 5.716 1.00 90.50 98 PHE A CA 1
ATOM 761 C C . PHE A 1 98 ? -14.680 3.310 4.711 1.00 90.50 98 PHE A C 1
ATOM 763 O O . PHE A 1 98 ? -14.820 4.487 5.040 1.00 90.50 98 PHE A O 1
ATOM 770 N N . ARG A 1 99 ? -15.072 2.869 3.515 1.00 90.12 99 ARG A N 1
ATOM 771 C CA . ARG A 1 99 ? -15.757 3.718 2.541 1.00 90.12 99 ARG A CA 1
ATOM 772 C C . ARG A 1 99 ? -17.075 4.250 3.087 1.00 90.12 99 ARG A C 1
ATOM 774 O O . ARG A 1 99 ? -17.324 5.448 2.992 1.00 90.12 99 ARG A O 1
ATOM 781 N N . ALA A 1 100 ? -17.900 3.392 3.680 1.00 88.06 100 ALA A N 1
ATOM 782 C CA . ALA A 1 100 ? -19.143 3.804 4.319 1.00 88.06 100 ALA A CA 1
ATOM 783 C C . ALA A 1 100 ? -18.883 4.707 5.536 1.00 88.06 100 ALA A C 1
ATOM 785 O O . ALA A 1 100 ? -19.556 5.725 5.691 1.00 88.06 100 ALA A O 1
ATOM 786 N N . LEU A 1 101 ? -17.873 4.388 6.352 1.00 87.31 101 LEU A N 1
ATOM 787 C CA . LEU A 1 101 ? -17.490 5.180 7.523 1.00 87.31 101 LEU A CA 1
ATOM 788 C C . LEU A 1 101 ? -17.087 6.612 7.142 1.00 87.31 101 LEU A C 1
ATOM 790 O O . LEU A 1 101 ? -17.562 7.568 7.746 1.00 87.31 101 LEU A O 1
ATOM 794 N N . PHE A 1 102 ? -16.233 6.769 6.128 1.00 89.00 102 PHE A N 1
ATOM 795 C CA . PHE A 1 102 ? -15.664 8.068 5.760 1.00 89.00 102 PHE A CA 1
ATOM 796 C C . PHE A 1 102 ? -16.465 8.838 4.709 1.00 89.00 102 PHE A C 1
ATOM 798 O O . PHE A 1 102 ? -16.349 10.058 4.644 1.00 89.00 102 PHE A O 1
ATOM 805 N N . PHE A 1 103 ? -17.259 8.156 3.879 1.00 87.75 103 PHE A N 1
ATOM 806 C CA . PHE A 1 103 ? -17.937 8.766 2.727 1.00 87.75 103 PHE A CA 1
ATOM 807 C C . PHE A 1 103 ? -19.416 8.371 2.592 1.00 87.75 103 PHE A C 1
ATOM 809 O O . PHE A 1 103 ? -20.084 8.819 1.664 1.00 87.75 103 PHE A O 1
ATOM 816 N N . GLY A 1 104 ? -19.963 7.559 3.503 1.00 82.19 104 GLY A N 1
ATOM 817 C CA . GLY A 1 104 ? -21.353 7.081 3.459 1.00 82.19 104 GLY A CA 1
ATOM 818 C C . GLY A 1 104 ? -22.405 8.060 3.993 1.00 82.19 104 GLY A C 1
ATOM 819 O O . GLY A 1 104 ? -23.566 7.686 4.117 1.00 82.19 104 GLY A O 1
ATOM 820 N N . GLY A 1 105 ? -22.026 9.297 4.334 1.00 69.25 105 GLY A N 1
ATOM 821 C CA . GLY A 1 105 ? -22.949 10.332 4.827 1.00 69.25 105 GLY A CA 1
ATOM 822 C C . GLY A 1 105 ? -23.325 10.232 6.314 1.00 69.25 105 GLY A C 1
ATOM 823 O O . GLY A 1 105 ? -24.167 11.000 6.777 1.00 69.25 105 GLY A O 1
ATOM 824 N N . LEU A 1 106 ? -22.700 9.318 7.068 1.00 65.75 106 LEU A N 1
ATOM 825 C CA . LEU A 1 106 ? -22.821 9.216 8.528 1.00 65.75 106 LEU A CA 1
ATOM 826 C C . LEU A 1 106 ? -22.046 10.339 9.243 1.00 65.75 106 LEU A C 1
ATOM 828 O O . LEU A 1 106 ? -21.381 11.165 8.614 1.00 65.75 106 LEU A O 1
ATOM 832 N N . LYS A 1 107 ? -22.157 10.400 10.575 1.00 64.62 107 LYS A N 1
ATOM 833 C CA . LYS A 1 107 ? -21.582 11.472 11.404 1.00 64.62 107 LYS A CA 1
ATOM 834 C C . LYS A 1 107 ? -20.081 11.653 11.153 1.00 64.62 107 LYS A C 1
ATOM 836 O O . LYS A 1 107 ? -19.618 12.782 11.049 1.00 64.62 107 LYS A O 1
ATOM 841 N N . GLU A 1 108 ? -19.367 10.548 10.983 1.00 67.06 108 GLU A N 1
ATOM 842 C CA . GLU A 1 108 ? -17.930 10.463 10.728 1.00 67.06 108 GLU A CA 1
ATOM 843 C C . GLU A 1 108 ? -17.552 10.957 9.321 1.00 67.06 108 GLU A C 1
ATOM 845 O O . GLU A 1 108 ? -16.494 11.560 9.137 1.00 67.06 108 GLU A O 1
ATOM 850 N N . ALA A 1 10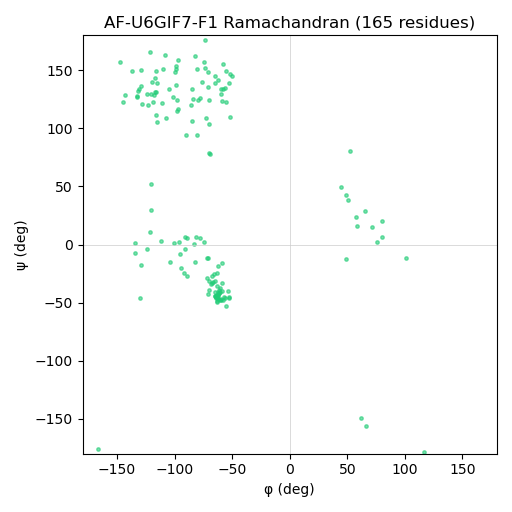9 ? -18.440 10.782 8.338 1.00 60.56 109 ALA A N 1
ATOM 851 C CA . ALA A 1 109 ? -18.242 11.275 6.975 1.00 60.56 109 ALA A CA 1
ATOM 852 C C . ALA A 1 109 ? -18.364 12.805 6.878 1.00 60.56 109 ALA A C 1
ATOM 854 O O . ALA A 1 109 ? -17.727 13.435 6.035 1.00 60.56 109 ALA A O 1
ATOM 855 N N . ASN A 1 110 ? -19.156 13.414 7.765 1.00 59.97 110 ASN A N 1
ATOM 856 C CA . ASN A 1 110 ? -19.315 14.867 7.853 1.00 59.97 110 ASN A CA 1
ATOM 857 C C . ASN A 1 110 ? -18.320 15.528 8.821 1.00 59.97 110 ASN A C 1
ATOM 859 O O . ASN A 1 110 ? -18.290 16.759 8.920 1.00 59.97 110 ASN A O 1
ATOM 863 N N . ASP A 1 111 ? -17.504 14.737 9.522 1.00 66.06 111 ASP A N 1
ATOM 864 C CA . ASP A 1 111 ? -16.566 15.237 10.518 1.00 66.06 111 ASP A CA 1
ATOM 865 C C . ASP A 1 111 ? -15.296 15.783 9.842 1.00 66.06 111 ASP A C 1
ATOM 867 O O . ASP A 1 111 ? -14.348 15.056 9.505 1.00 66.06 111 ASP A O 1
ATOM 871 N N . ARG A 1 112 ? -15.312 17.102 9.602 1.00 61.16 112 ARG A N 1
ATOM 872 C CA . ARG A 1 112 ? -14.196 17.871 9.025 1.00 61.16 112 ARG A CA 1
ATOM 873 C C . ARG A 1 112 ? -13.018 18.027 9.990 1.00 61.16 112 ARG A C 1
ATOM 875 O O . ARG A 1 112 ? -11.959 18.469 9.563 1.00 61.16 112 ARG A O 1
ATOM 882 N N . GLU A 1 113 ? -13.192 17.684 11.266 1.00 66.50 113 GLU A N 1
ATOM 883 C CA . GLU A 1 113 ? -12.218 17.957 12.328 1.00 66.50 113 GLU A CA 1
ATOM 884 C C . GLU A 1 113 ? -11.197 16.822 12.540 1.00 66.50 113 GLU A C 1
ATOM 886 O O . GLU A 1 113 ? -10.390 16.888 13.462 1.00 66.50 113 GLU A O 1
ATOM 891 N N . ASN A 1 114 ? -11.199 15.781 11.691 1.00 72.94 114 ASN A N 1
ATOM 892 C CA . ASN A 1 114 ? -10.341 14.590 11.836 1.00 72.94 114 ASN A CA 1
ATOM 893 C C . ASN A 1 114 ? -10.379 13.999 13.252 1.00 72.94 114 ASN A C 1
ATOM 895 O O . ASN A 1 114 ? -9.353 13.616 13.820 1.00 72.94 114 ASN A O 1
ATOM 899 N N . LYS A 1 115 ? -11.581 13.923 13.832 1.00 83.69 115 LYS A N 1
ATOM 900 C CA . LYS A 1 115 ? -11.759 13.396 15.178 1.00 83.69 115 LYS A CA 1
ATOM 901 C C . LYS A 1 115 ? -11.234 11.952 15.274 1.00 83.69 115 LYS A C 1
ATOM 903 O O . LYS A 1 115 ? -11.579 11.132 14.421 1.00 83.69 115 LYS A O 1
ATOM 908 N N . PRO A 1 116 ? -10.450 11.612 16.316 1.00 90.75 116 PRO A N 1
ATOM 909 C CA . PRO A 1 116 ? -9.965 10.251 16.503 1.00 90.75 116 PRO A CA 1
ATOM 910 C C . PRO A 1 116 ? -11.102 9.230 16.654 1.00 90.75 116 PRO A C 1
ATOM 912 O O . PRO A 1 116 ? -12.036 9.435 17.434 1.00 90.75 116 PRO A O 1
ATOM 915 N N . ILE A 1 117 ? -10.993 8.113 15.934 1.00 91.44 117 ILE A N 1
ATOM 916 C CA . ILE A 1 117 ? -11.991 7.042 15.871 1.00 91.44 117 ILE A CA 1
ATOM 917 C C . ILE A 1 117 ? -11.586 5.912 16.830 1.00 91.44 117 ILE A C 1
ATOM 919 O O . ILE A 1 117 ? -10.551 5.274 16.613 1.00 91.44 117 ILE A O 1
ATOM 923 N N . PRO A 1 118 ? -12.366 5.631 17.888 1.00 92.31 118 PRO A N 1
ATOM 924 C CA . PRO A 1 118 ? -12.042 4.564 18.825 1.00 92.31 118 PRO A CA 1
ATOM 925 C C . PRO A 1 118 ? -12.243 3.179 18.194 1.00 92.31 118 PRO A C 1
ATOM 927 O O . PRO A 1 118 ? -13.250 2.898 17.541 1.00 92.31 118 PRO A O 1
ATOM 930 N N . ILE A 1 119 ? -11.276 2.293 18.414 1.00 91.75 119 ILE A N 1
ATOM 931 C CA . ILE A 1 119 ? -11.295 0.895 17.991 1.00 91.75 119 ILE A CA 1
ATOM 932 C C . ILE A 1 119 ? -11.298 0.025 19.246 1.00 91.75 119 ILE A C 1
ATOM 934 O O . ILE A 1 119 ? -10.285 -0.129 19.927 1.00 91.75 119 ILE A O 1
ATOM 938 N N . GLU A 1 120 ? -12.461 -0.546 19.547 1.00 91.50 120 GLU A N 1
ATOM 939 C CA . GLU A 1 120 ? -12.660 -1.416 20.705 1.00 91.50 120 GLU A CA 1
ATOM 940 C C . GLU A 1 120 ? -12.600 -2.901 20.321 1.00 91.50 120 GLU A C 1
ATOM 942 O O . GLU A 1 120 ? -12.952 -3.288 19.201 1.00 91.50 120 GLU A O 1
ATOM 947 N N . GLY A 1 121 ? -12.172 -3.739 21.271 1.00 89.56 121 GLY A N 1
ATOM 948 C CA . GLY A 1 121 ? -12.190 -5.200 21.143 1.00 89.56 121 GLY A CA 1
ATOM 949 C C . GLY A 1 121 ? -11.167 -5.789 20.165 1.00 89.56 121 GLY A C 1
ATOM 950 O O . GLY A 1 121 ? -11.316 -6.945 19.772 1.00 89.56 121 GLY A O 1
ATOM 951 N N . ILE A 1 122 ? -10.162 -5.011 19.753 1.00 92.44 122 ILE A N 1
ATOM 952 C CA . ILE A 1 122 ? -9.067 -5.444 18.877 1.00 92.44 122 ILE A CA 1
ATOM 953 C C . ILE A 1 122 ? -7.752 -4.983 19.506 1.00 92.44 122 ILE A C 1
ATOM 955 O O . ILE A 1 122 ? -7.633 -3.820 19.893 1.00 92.44 122 ILE A O 1
ATOM 959 N N . ARG A 1 123 ? -6.771 -5.888 19.592 1.00 95.12 123 ARG A N 1
ATOM 960 C CA . ARG A 1 123 ? -5.425 -5.548 20.063 1.00 95.12 123 ARG A CA 1
ATOM 961 C C . ARG A 1 123 ? -4.749 -4.579 19.101 1.00 95.12 123 ARG A C 1
ATOM 963 O O . ARG A 1 123 ? -4.893 -4.713 17.884 1.00 95.12 123 ARG A O 1
ATOM 970 N N . HIS A 1 124 ? -3.944 -3.664 19.629 1.00 95.50 124 HIS A N 1
ATOM 971 C CA . HIS A 1 124 ? -3.195 -2.695 18.830 1.00 95.50 124 HIS A CA 1
ATOM 972 C C . HIS A 1 124 ? -2.373 -3.367 17.722 1.00 95.50 124 HIS A C 1
ATOM 974 O O . HIS A 1 124 ? -2.421 -2.949 16.572 1.00 95.50 124 HIS A O 1
ATOM 980 N N . GLU A 1 125 ? -1.651 -4.438 18.049 1.00 95.19 125 GLU A N 1
ATOM 981 C CA . GLU A 1 125 ? -0.820 -5.182 17.093 1.00 95.19 125 GLU A CA 1
ATOM 982 C C . GLU A 1 125 ? -1.623 -5.845 15.964 1.00 95.19 125 GLU A C 1
ATOM 984 O O . GLU A 1 125 ? -1.180 -5.854 14.818 1.00 95.19 125 GLU A O 1
ATOM 989 N N . VAL A 1 126 ? -2.830 -6.336 16.257 1.00 94.94 126 VAL A N 1
ATOM 990 C CA . VAL A 1 126 ? -3.717 -6.941 15.253 1.00 94.94 126 VAL A CA 1
ATOM 991 C C . VAL A 1 126 ? -4.275 -5.865 14.324 1.00 94.94 126 VAL A C 1
ATOM 993 O O . VAL A 1 126 ? -4.303 -6.047 13.108 1.00 94.94 126 VAL A O 1
ATOM 996 N N . PHE A 1 127 ? -4.678 -4.717 14.874 1.00 94.94 127 PHE A N 1
ATOM 997 C CA . PHE A 1 127 ? -5.148 -3.599 14.060 1.00 94.94 127 PHE A CA 1
ATOM 998 C C . PHE A 1 127 ? -4.020 -2.967 13.230 1.00 94.94 127 PHE A C 1
ATOM 1000 O O . PHE A 1 127 ? -4.259 -2.567 12.094 1.00 94.94 127 PHE A O 1
ATOM 1007 N N . ALA A 1 128 ? -2.789 -2.934 13.748 1.00 94.62 128 ALA A N 1
ATOM 1008 C CA . ALA A 1 128 ? -1.611 -2.515 12.991 1.00 94.62 128 ALA A CA 1
ATOM 1009 C C . ALA A 1 128 ? -1.346 -3.432 11.797 1.00 94.62 128 ALA A C 1
ATOM 1011 O O . ALA A 1 128 ? -1.221 -2.940 10.681 1.00 94.62 128 ALA A O 1
ATOM 1012 N N . ALA A 1 129 ? -1.382 -4.752 11.998 1.00 94.50 129 ALA A N 1
ATOM 1013 C CA . ALA A 1 129 ? -1.258 -5.704 10.897 1.00 94.50 129 ALA A CA 1
ATOM 1014 C C . ALA A 1 129 ? -2.382 -5.541 9.855 1.00 94.50 129 ALA A C 1
ATOM 1016 O O . ALA A 1 129 ? -2.131 -5.645 8.655 1.00 94.50 129 ALA A O 1
ATOM 1017 N N . LEU A 1 130 ? -3.612 -5.238 10.292 1.00 94.12 130 LEU A N 1
ATOM 1018 C CA . LEU A 1 130 ? -4.721 -4.933 9.385 1.00 94.12 130 LEU A CA 1
ATOM 1019 C C . LEU A 1 130 ? -4.473 -3.647 8.583 1.00 94.12 130 LEU A C 1
ATOM 1021 O O . LEU A 1 130 ? -4.725 -3.625 7.380 1.00 94.12 130 LEU A O 1
ATOM 1025 N N . LEU A 1 131 ? -3.984 -2.580 9.222 1.00 94.25 131 LEU A N 1
ATOM 1026 C CA . LEU A 1 131 ? -3.647 -1.337 8.529 1.00 94.25 131 LEU A CA 1
ATOM 1027 C C . LEU A 1 131 ? -2.504 -1.542 7.534 1.00 94.25 131 LEU A C 1
ATOM 1029 O O . LEU A 1 131 ? -2.638 -1.107 6.393 1.00 94.25 131 LEU A O 1
ATOM 1033 N N . ASP A 1 132 ? -1.433 -2.237 7.913 1.00 93.88 132 ASP A N 1
ATOM 1034 C CA . ASP A 1 132 ? -0.322 -2.559 7.010 1.00 93.88 132 ASP A CA 1
ATOM 1035 C C . ASP A 1 132 ? -0.806 -3.302 5.771 1.00 93.88 132 ASP A C 1
ATOM 1037 O O . ASP A 1 132 ? -0.482 -2.909 4.644 1.00 93.88 132 ASP A O 1
ATOM 1041 N N . TYR A 1 133 ? -1.665 -4.300 5.971 1.00 93.94 133 TYR A N 1
ATOM 1042 C CA . TYR A 1 133 ? -2.293 -5.030 4.883 1.00 93.94 133 TYR A CA 1
ATOM 1043 C C . TYR A 1 133 ? -3.118 -4.112 3.976 1.00 93.94 133 TYR A C 1
ATOM 1045 O O . TYR A 1 133 ? -2.938 -4.130 2.763 1.00 93.94 133 TYR A O 1
ATOM 1053 N N . LEU A 1 134 ? -3.952 -3.233 4.537 1.00 93.62 134 LEU A N 1
ATOM 1054 C CA . LEU A 1 134 ? -4.738 -2.283 3.742 1.00 93.62 134 LEU A CA 1
ATOM 1055 C C . LEU A 1 134 ? -3.869 -1.278 2.961 1.00 93.62 134 LEU A C 1
ATOM 1057 O O . LEU A 1 134 ? -4.325 -0.769 1.940 1.00 93.62 134 LEU A O 1
ATOM 1061 N N . HIS A 1 135 ? -2.639 -0.987 3.399 1.00 93.75 135 HIS A N 1
ATOM 1062 C CA . HIS A 1 135 ? -1.733 -0.080 2.677 1.00 93.75 135 HIS A CA 1
ATOM 1063 C C . HIS A 1 135 ? -0.850 -0.788 1.652 1.00 93.75 135 HIS A C 1
ATOM 1065 O O . HIS A 1 135 ? -0.391 -0.138 0.713 1.00 93.75 135 HIS A O 1
ATOM 1071 N N . THR A 1 136 ? -0.550 -2.073 1.848 1.00 93.44 136 THR A N 1
ATOM 1072 C CA . THR A 1 136 ? 0.536 -2.738 1.111 1.00 93.44 136 THR A CA 1
ATOM 1073 C C . THR A 1 136 ? 0.206 -4.103 0.535 1.00 93.44 136 THR A C 1
ATOM 1075 O O . THR A 1 136 ? 1.039 -4.647 -0.182 1.00 93.44 136 THR A O 1
ATOM 1078 N N . ASP A 1 137 ? -0.964 -4.658 0.848 1.00 92.00 137 ASP A N 1
ATOM 1079 C CA . ASP A 1 137 ? -1.368 -6.033 0.529 1.00 92.00 137 ASP A CA 1
ATOM 1080 C C . ASP A 1 137 ? -0.438 -7.111 1.112 1.00 92.00 137 ASP A C 1
ATOM 1082 O O . ASP A 1 137 ? -0.505 -8.282 0.740 1.00 92.00 137 ASP A O 1
ATOM 1086 N N . CYS A 1 138 ? 0.404 -6.731 2.075 1.00 89.06 138 CYS A N 1
ATOM 1087 C CA . CYS A 1 138 ? 1.379 -7.599 2.717 1.00 89.06 138 CYS A CA 1
ATOM 1088 C C . CYS A 1 138 ? 1.074 -7.754 4.207 1.00 89.06 138 CYS A C 1
ATOM 1090 O O . CYS A 1 138 ? 0.695 -6.802 4.887 1.00 89.06 138 CYS A O 1
ATOM 1092 N N . LEU A 1 139 ? 1.312 -8.959 4.726 1.00 88.44 139 LEU A N 1
ATOM 1093 C CA . LEU A 1 139 ? 1.354 -9.231 6.160 1.00 88.44 139 LEU A CA 1
ATOM 1094 C C . LEU A 1 139 ? 2.790 -9.540 6.595 1.00 88.44 139 LEU A C 1
ATOM 1096 O O . LEU A 1 139 ? 3.565 -10.082 5.799 1.00 88.44 139 LEU A O 1
ATOM 1100 N N . PRO A 1 140 ? 3.157 -9.243 7.856 1.00 82.00 140 PRO A N 1
ATOM 1101 C CA . PRO A 1 140 ? 4.421 -9.695 8.417 1.00 82.00 140 PRO A CA 1
ATOM 1102 C C . PRO A 1 140 ? 4.594 -11.211 8.263 1.00 82.00 140 PRO A C 1
ATOM 1104 O O . PRO A 1 140 ? 3.659 -11.987 8.466 1.00 82.00 140 PRO A O 1
ATOM 1107 N N . ALA A 1 141 ? 5.803 -11.651 7.924 1.00 86.94 141 ALA A N 1
ATOM 1108 C CA . ALA A 1 141 ? 6.116 -13.075 7.898 1.00 86.94 141 ALA A CA 1
ATOM 1109 C C . ALA A 1 141 ? 6.182 -13.643 9.327 1.00 86.94 141 ALA A C 1
ATOM 1111 O O . ALA A 1 141 ? 6.602 -12.961 10.260 1.00 86.94 141 ALA A O 1
ATOM 1112 N N . GLY A 1 142 ? 5.814 -14.917 9.493 1.00 89.44 142 GLY A N 1
ATOM 1113 C CA . GLY A 1 142 ? 5.967 -15.628 10.770 1.00 89.44 142 GLY A CA 1
ATOM 1114 C C . GLY A 1 142 ? 4.887 -15.341 11.819 1.00 89.44 142 GLY A C 1
ATOM 1115 O O . GLY A 1 142 ? 5.117 -15.591 13.002 1.00 89.44 142 GLY A O 1
ATOM 1116 N N . LEU A 1 143 ? 3.715 -14.838 11.417 1.00 90.81 143 LEU A N 1
ATOM 1117 C CA . LEU A 1 143 ? 2.573 -14.684 12.323 1.00 90.81 143 LEU A CA 1
ATOM 1118 C C . LEU A 1 143 ? 2.070 -16.046 12.820 1.00 90.81 143 LEU A C 1
ATOM 1120 O O . LEU A 1 143 ? 1.982 -17.014 12.065 1.00 90.81 143 LEU A O 1
ATOM 1124 N N . SER A 1 144 ? 1.719 -16.115 14.105 1.00 95.06 144 SER A N 1
ATOM 1125 C CA . SER A 1 144 ? 1.164 -17.328 14.705 1.00 95.06 144 SER A CA 1
ATOM 1126 C C . SER A 1 144 ? -0.286 -17.553 14.264 1.00 95.06 144 SER A C 1
ATOM 1128 O O . SER A 1 144 ? -1.025 -16.603 14.008 1.00 95.06 144 SER A O 1
ATOM 1130 N N . TRP A 1 145 ? -0.729 -18.814 14.232 1.00 93.50 145 TRP A N 1
ATOM 1131 C CA . TRP A 1 145 ? -2.121 -19.150 13.910 1.00 93.50 145 TRP A CA 1
ATOM 1132 C C . TRP A 1 145 ? -3.156 -18.403 14.770 1.00 93.50 145 TRP A C 1
ATOM 1134 O O . TRP A 1 145 ? -4.091 -17.856 14.190 1.00 93.50 145 TRP A O 1
ATOM 1144 N N . PRO A 1 146 ? -3.007 -18.294 16.107 1.00 95.31 146 PRO A N 1
ATOM 1145 C CA . PRO A 1 146 ? -3.933 -17.503 16.919 1.00 95.31 146 PRO A CA 1
ATOM 1146 C C . PRO A 1 146 ? -3.995 -16.030 16.499 1.00 95.31 146 PRO A C 1
ATOM 1148 O O . PRO A 1 146 ? -5.080 -15.461 16.419 1.00 95.31 146 PRO A O 1
ATOM 1151 N N . PHE A 1 147 ? -2.847 -15.430 16.166 1.00 94.56 147 PHE A N 1
ATOM 1152 C CA . PHE A 1 147 ? -2.793 -14.049 15.688 1.00 94.56 147 PHE A CA 1
ATOM 1153 C C . PHE A 1 147 ? -3.517 -13.890 14.347 1.00 94.56 147 PHE A C 1
ATOM 1155 O O . PHE A 1 147 ? -4.287 -12.950 14.174 1.00 94.56 147 PHE A O 1
ATOM 1162 N N . LEU A 1 148 ? -3.304 -14.818 13.408 1.00 92.25 148 LEU A N 1
ATOM 1163 C CA . LEU A 1 148 ? -3.984 -14.808 12.111 1.00 92.25 148 LEU A CA 1
ATOM 1164 C C . LEU A 1 148 ? -5.500 -14.936 12.264 1.00 92.25 148 LEU A C 1
ATOM 1166 O O . LEU A 1 148 ? -6.235 -14.211 11.604 1.00 92.25 148 LEU A O 1
ATOM 1170 N N . VAL A 1 149 ? -5.976 -15.799 13.164 1.00 92.88 149 VAL A N 1
ATOM 1171 C CA . VAL A 1 149 ? -7.413 -15.930 13.445 1.00 92.88 149 VAL A CA 1
ATOM 1172 C C . VAL A 1 149 ? -7.980 -14.620 13.993 1.00 92.88 149 VAL A C 1
ATOM 1174 O O . VAL A 1 149 ? -9.010 -14.153 13.513 1.00 92.88 149 VAL A O 1
ATOM 1177 N N . GLU A 1 150 ? -7.305 -13.985 14.953 1.00 93.38 150 GLU A N 1
ATOM 1178 C CA . GLU A 1 150 ? -7.727 -12.676 15.465 1.00 93.38 150 GLU A CA 1
ATOM 1179 C C . GLU A 1 150 ? -7.743 -11.600 14.372 1.00 93.38 150 GLU A C 1
ATOM 1181 O O . GLU A 1 150 ? -8.685 -10.809 14.300 1.00 93.38 150 GLU A O 1
ATOM 1186 N N . LEU A 1 151 ? -6.734 -11.593 13.499 1.00 92.69 151 LEU A N 1
ATOM 1187 C CA . LEU A 1 151 ? -6.656 -10.690 12.357 1.00 92.69 151 LEU A CA 1
ATOM 1188 C C . LEU A 1 151 ? -7.802 -10.919 11.369 1.00 92.69 151 LEU A C 1
ATOM 1190 O O . LEU A 1 151 ? -8.410 -9.952 10.919 1.00 92.69 151 LEU A O 1
ATOM 1194 N N . MET A 1 152 ? -8.140 -12.172 11.064 1.00 89.88 152 MET A N 1
ATOM 1195 C CA . MET A 1 152 ? -9.272 -12.509 10.199 1.00 89.88 152 MET A CA 1
ATOM 1196 C C . MET A 1 152 ? -10.595 -12.032 10.803 1.00 89.88 152 MET A C 1
ATOM 1198 O O . MET A 1 152 ? -11.396 -11.411 10.108 1.00 89.88 152 MET A O 1
ATOM 1202 N N . VAL A 1 153 ? -10.796 -12.235 12.109 1.00 90.31 153 VAL A N 1
ATOM 1203 C CA . VAL A 1 153 ? -11.979 -11.731 12.827 1.00 90.31 153 VAL A CA 1
ATOM 1204 C C . VAL A 1 153 ? -12.027 -10.198 12.801 1.00 90.31 153 VAL A C 1
ATOM 1206 O O . VAL A 1 153 ? -13.093 -9.608 12.611 1.00 90.31 153 VAL A O 1
ATOM 1209 N N . ALA A 1 154 ? -10.885 -9.528 12.974 1.00 89.50 154 ALA A N 1
ATOM 1210 C CA . ALA A 1 154 ? -10.791 -8.073 12.877 1.00 89.50 154 ALA A CA 1
ATOM 1211 C C . ALA A 1 154 ? -11.114 -7.575 11.458 1.00 89.50 154 ALA A C 1
ATOM 1213 O O . ALA A 1 154 ? -11.881 -6.622 11.301 1.00 89.50 154 ALA A O 1
ATOM 1214 N N . ALA A 1 155 ? -10.578 -8.237 10.434 1.00 87.88 155 ALA A N 1
ATOM 1215 C CA . ALA A 1 155 ? -10.811 -7.919 9.033 1.00 87.88 155 ALA A CA 1
ATOM 1216 C C . ALA A 1 155 ? -12.282 -8.112 8.644 1.00 87.88 155 ALA A C 1
ATOM 1218 O O . ALA A 1 155 ? -12.869 -7.222 8.034 1.00 87.88 155 ALA A O 1
ATOM 1219 N N . GLU A 1 156 ? -12.922 -9.209 9.052 1.00 84.06 156 GLU A N 1
ATOM 1220 C CA . GLU A 1 156 ? -14.346 -9.448 8.792 1.00 84.06 156 GLU A CA 1
ATOM 1221 C C . GLU A 1 156 ? -15.214 -8.319 9.365 1.00 84.06 156 GLU A C 1
ATOM 1223 O O . GLU A 1 156 ? -16.035 -7.730 8.659 1.00 84.06 156 GLU A O 1
ATOM 1228 N N . ARG A 1 157 ? -14.958 -7.936 10.620 1.00 79.56 157 ARG A N 1
ATOM 1229 C CA . ARG A 1 157 ? -15.703 -6.874 11.313 1.00 79.56 157 ARG A CA 1
ATOM 1230 C C . ARG A 1 157 ? -15.509 -5.482 10.706 1.00 79.56 157 ARG A C 1
ATOM 1232 O O . ARG A 1 157 ? -16.360 -4.622 10.919 1.00 79.56 157 ARG A O 1
ATOM 1239 N N . ARG A 1 158 ? -14.385 -5.225 10.024 1.00 73.31 158 ARG A N 1
ATOM 1240 C CA . ARG A 1 158 ? -13.946 -3.869 9.623 1.00 73.31 158 ARG A CA 1
ATOM 1241 C C . ARG A 1 158 ? -13.700 -3.677 8.128 1.00 73.31 158 ARG A C 1
ATOM 1243 O O . ARG A 1 158 ? -13.380 -2.562 7.727 1.00 73.31 158 ARG A O 1
ATOM 1250 N N . CYS A 1 159 ? -13.808 -4.720 7.307 1.00 66.94 159 CYS A N 1
ATOM 1251 C CA . CYS A 1 159 ? -13.497 -4.643 5.876 1.00 66.94 159 CYS A CA 1
ATOM 1252 C C . CYS A 1 159 ? -14.585 -5.184 4.943 1.00 66.94 159 CYS A C 1
ATOM 1254 O O . CYS A 1 159 ? -14.565 -4.821 3.774 1.00 66.94 159 CYS A O 1
ATOM 1256 N N . ALA A 1 160 ? -15.542 -5.979 5.438 1.00 51.88 160 ALA A N 1
ATOM 1257 C CA . ALA A 1 160 ? -16.554 -6.663 4.625 1.00 51.88 160 ALA A CA 1
ATOM 1258 C C . ALA A 1 160 ? -15.943 -7.487 3.460 1.00 51.88 160 ALA A C 1
ATOM 1260 O O . ALA A 1 160 ? -15.917 -7.072 2.310 1.00 51.88 160 ALA A O 1
ATOM 1261 N N . CYS A 1 161 ? -15.465 -8.688 3.803 1.00 43.00 161 CYS A N 1
ATOM 1262 C CA . CYS A 1 161 ? -15.290 -9.910 2.993 1.00 43.00 161 CYS A CA 1
AT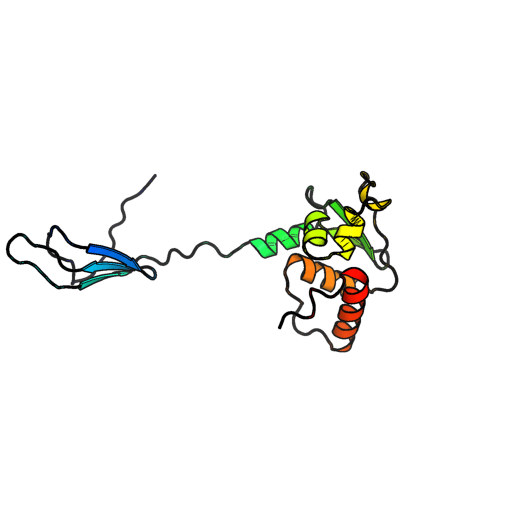OM 1263 C C . CYS A 1 161 ? -14.604 -9.934 1.608 1.00 43.00 161 CYS A C 1
ATOM 1265 O O . CYS A 1 161 ? -14.277 -11.034 1.179 1.00 43.00 161 CYS A O 1
ATOM 1267 N N . SER A 1 162 ? -14.313 -8.846 0.894 1.00 47.66 162 SER A N 1
ATOM 1268 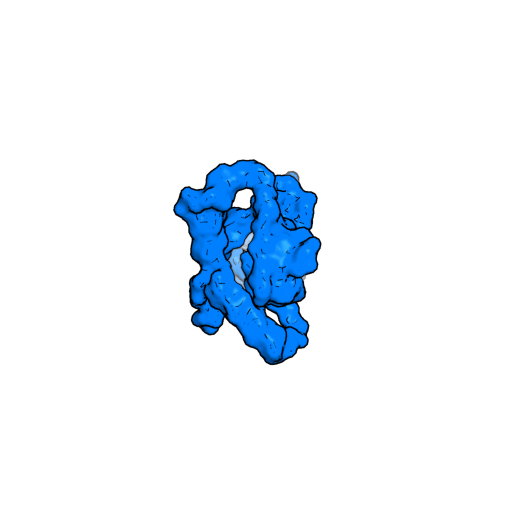C CA . SER A 1 162 ? -13.711 -8.970 -0.454 1.00 47.66 162 SER A CA 1
ATOM 1269 C C . SER A 1 162 ? -12.190 -9.180 -0.461 1.00 47.66 162 SER A C 1
ATOM 1271 O O . SER A 1 162 ? -11.633 -9.591 -1.476 1.00 47.66 162 SER A O 1
ATOM 1273 N N . ILE A 1 163 ? -11.508 -8.936 0.664 1.00 50.03 163 ILE A N 1
ATOM 1274 C CA . ILE A 1 163 ? -10.036 -8.887 0.711 1.00 50.03 163 ILE A CA 1
ATOM 1275 C C . ILE A 1 163 ? -9.390 -10.227 1.117 1.00 50.03 163 ILE A C 1
ATOM 1277 O O . ILE A 1 163 ? -8.231 -10.460 0.805 1.00 50.03 163 ILE A O 1
ATOM 1281 N N . LEU A 1 164 ? -10.127 -11.140 1.762 1.00 48.09 164 LEU A N 1
ATOM 1282 C CA . LEU A 1 164 ? -9.570 -12.399 2.295 1.00 48.09 164 LEU A CA 1
ATOM 1283 C C . LEU A 1 164 ? -9.817 -13.646 1.424 1.00 48.09 164 LEU A C 1
ATOM 1285 O O . LEU A 1 164 ? -9.410 -14.733 1.819 1.00 48.09 164 LEU A O 1
ATOM 1289 N N . TYR A 1 165 ? -10.473 -13.509 0.265 1.00 46.53 165 TYR A N 1
ATOM 1290 C CA . TYR A 1 165 ? -10.893 -14.647 -0.575 1.00 46.53 165 TYR A CA 1
ATOM 1291 C C . TYR A 1 165 ? -10.327 -14.650 -2.004 1.00 46.53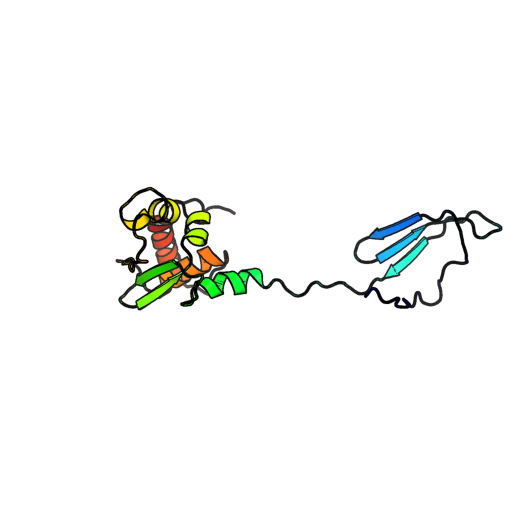 165 TYR A C 1
ATOM 1293 O O . TYR A 1 165 ? -10.782 -15.443 -2.824 1.00 46.53 165 TYR A O 1
ATOM 1301 N N . ASN A 1 166 ? -9.353 -13.796 -2.330 1.00 37.50 166 ASN A N 1
ATOM 1302 C CA . ASN A 1 166 ? -8.663 -13.904 -3.619 1.00 37.50 166 ASN A CA 1
ATOM 1303 C C . ASN A 1 166 ? -7.440 -14.818 -3.471 1.00 37.50 166 ASN A C 1
ATOM 1305 O O . ASN A 1 166 ? -6.373 -14.366 -3.052 1.00 37.50 166 ASN A O 1
ATOM 1309 N N . GLU A 1 167 ? -7.656 -16.100 -3.781 1.00 36.34 167 GLU A N 1
ATOM 1310 C CA . GLU A 1 167 ? -6.620 -17.040 -4.238 1.00 36.34 167 GLU A CA 1
ATOM 1311 C C . GLU A 1 167 ? -6.184 -16.723 -5.677 1.00 36.34 167 GLU A C 1
ATOM 1313 O O . GLU A 1 167 ? -7.057 -16.349 -6.498 1.00 36.34 167 GLU A O 1
#

Radius of gyration: 27.62 Å; Cα contacts (8 Å, |Δi|>4): 217; chains: 1; bounding box: 57×37×77 Å

Secondary structure (DSSP, 8-state):
---------TT-PPPS-BS-EEEEETTEEEEEEEE-SS-EEEEEEEEEPP---PPPP-HHHHHHGGGSS-TT--EEEEETTEEEEE-HHHHHHH-HHHHHHHHSSSTTTT-TT---EEE-SS-HHHHHHHHHHHHHS---TT--HHHHHHHHHHHHHHH-SSSS---

pLDDT: mean 85.12, std 13.04, range [36.34, 96.19]

Sequence (167 aa):
TYEWRLIDGGRLLPSGRSSMVGVIFKNNFVVFGGYDGREVLSDFYRFPLDPLSPPPSTLLTNLLSLQAPTPLSDAVFIVEGRIMHSSRALLACRSDHFRALFFGGLKEANDRENKPIPIEGIRHEVFAALLDYLHTDCLPAGLSWPFLVELMVAAERRCACSILYNE

Mean predicted aligned error: 10.93 Å

Foldseek 3Di:
DDDDDDQCQDPDDDAQFPPWDWDDDPQWIKIAWGGNPDDTDGDIGIGRHDPPPPPPDCQLVVLVCQQDPDPQFLAWEQAPNDITTHHLVLLLVQAVLSVCQCPVPDPNVPPPPNDYHYDPPAHPVLVVQVRSCSRHVDGDPPDDPVSVVSNVVVCCVRGPPPSPPDD

Nearest PDB structures (foldseek):
  8k8t-assembly1_L  TM=8.387E-01  e=3.598E-07  Homo sapiens
  4eoz-assembly2_A  TM=8.577E-01  e=2.562E-06  Homo sapiens
  3htm-assembly1_B  TM=8.353E-01  e=3.275E-06  Homo sapiens
  3hqi-assembly1_A  TM=7.579E-01  e=2.897E-06  Homo sapiens
  8gq6-assembly1_A  TM=8.669E-01  e=2.063E-05  Homo sapiens

Solvent-accessible surface area (backbone atoms only — not comparable to full-atom values): 10094 Å² total; per-residue (Å²): 132,92,77,92,75,90,74,86,59,67,98,69,63,80,73,71,60,44,89,51,50,76,48,80,54,98,59,22,45,35,38,42,41,22,33,57,86,85,52,80,45,88,52,79,44,76,36,79,47,78,79,83,70,72,78,79,86,57,61,54,65,55,43,53,52,29,48,38,100,41,100,73,31,63,31,36,35,31,29,82,87,39,81,44,39,24,37,51,69,57,42,28,75,67,12,63,46,40,26,40,46,51,68,56,75,43,76,62,33,69,49,85,78,54,66,70,42,80,45,78,99,50,56,47,70,47,52,48,48,52,50,46,25,63,50,56,81,45,71,79,83,88,70,50,70,72,57,52,52,54,36,50,56,51,42,51,78,54,28,60,72,75,82,85,70,79,127